Protein AF-A0A2I1DDI2-F1 (afdb_monomer_lite)

InterPro domains:
  IPR007745 Cytochrome c oxidase copper chaperone [PF05051] (11-59)
  IPR007745 Cytochrome c oxidase copper chaperone [PTHR16719] (7-59)
  IPR009069 Cysteine alpha-hairpin motif superfamily [SSF47072] (7-59)

Foldseek 3Di:
DDDDDDDDPDDDDLCPQQVPLVVLLVCQLVPDPDPDSCVVSVVSVVVSQVRSVVVVDHD

Structure (mmCIF, N/CA/C/O backbone):
data_AF-A0A2I1DDI2-F1
#
_entry.id   AF-A0A2I1DDI2-F1
#
loop_
_atom_site.group_PDB
_atom_site.id
_atom_site.type_symbol
_atom_site.label_atom_id
_atom_site.label_alt_id
_atom_site.label_comp_id
_atom_site.label_asym_id
_atom_site.label_entity_id
_atom_site.label_seq_id
_atom_site.pdbx_PDB_ins_code
_atom_site.Cartn_x
_atom_site.Cartn_y
_atom_site.Cartn_z
_atom_site.occupancy
_atom_site.B_iso_or_equiv
_atom_site.auth_seq_id
_atom_site.auth_comp_id
_atom_site.auth_asym_id
_atom_si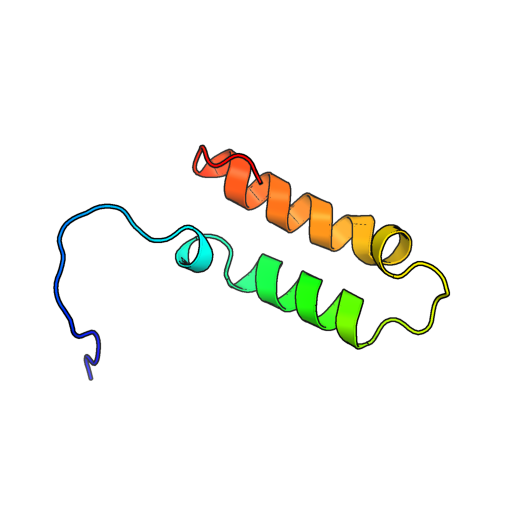te.auth_atom_id
_atom_site.pdbx_PDB_model_num
ATOM 1 N N . MET A 1 1 ? 5.989 -10.519 -28.090 1.00 41.31 1 MET A N 1
ATOM 2 C CA . MET A 1 1 ? 6.923 -10.210 -26.988 1.00 41.31 1 MET A CA 1
ATOM 3 C C . MET A 1 1 ? 6.268 -10.675 -25.692 1.00 41.31 1 MET A C 1
ATOM 5 O O . MET A 1 1 ? 5.609 -9.893 -25.024 1.00 41.31 1 MET A O 1
ATOM 9 N N . SER A 1 2 ? 6.351 -11.976 -25.406 1.00 48.34 2 SER A N 1
ATOM 10 C CA . SER A 1 2 ? 5.730 -12.614 -24.239 1.00 48.34 2 SER A CA 1
ATOM 11 C C . SER A 1 2 ? 6.844 -13.245 -23.416 1.00 48.34 2 SER A C 1
ATOM 13 O O . SER A 1 2 ? 7.508 -14.151 -23.908 1.00 48.34 2 SER A O 1
ATOM 15 N N . LEU A 1 3 ? 7.065 -12.760 -22.194 1.00 47.31 3 LEU A N 1
ATOM 16 C CA . LEU A 1 3 ? 7.970 -13.368 -21.216 1.00 47.31 3 LEU A CA 1
ATOM 17 C C . LEU A 1 3 ? 7.240 -13.490 -19.873 1.00 47.31 3 LEU A C 1
ATOM 19 O O . LEU A 1 3 ? 7.417 -12.677 -18.974 1.00 47.31 3 LEU A O 1
ATOM 23 N N . PHE A 1 4 ? 6.401 -14.517 -19.755 1.00 42.75 4 PHE A N 1
ATOM 24 C CA . PHE A 1 4 ? 5.956 -15.055 -18.470 1.00 42.75 4 PHE A CA 1
ATOM 25 C C . PHE A 1 4 ? 6.149 -16.577 -18.511 1.00 42.75 4 PHE A C 1
ATOM 27 O O . PHE A 1 4 ? 5.356 -17.297 -19.108 1.00 42.75 4 PHE A O 1
ATOM 34 N N . GLY A 1 5 ? 7.234 -17.049 -17.896 1.00 42.94 5 GLY A N 1
ATOM 35 C CA . GLY A 1 5 ? 7.419 -18.419 -17.401 1.00 42.94 5 GLY A CA 1
ATOM 36 C C . GLY A 1 5 ? 7.783 -18.314 -15.912 1.00 42.94 5 GLY A C 1
ATOM 37 O O . GLY A 1 5 ? 8.411 -17.334 -15.522 1.00 42.94 5 GLY A O 1
ATOM 38 N N . SER A 1 6 ? 7.378 -19.196 -14.998 1.00 41.50 6 SER A N 1
ATOM 39 C CA . SER A 1 6 ? 7.036 -20.609 -15.158 1.00 41.50 6 SER A CA 1
ATOM 40 C C . SER A 1 6 ? 6.056 -21.099 -14.079 1.00 41.50 6 SER A C 1
ATOM 42 O O . SER A 1 6 ? 6.114 -20.667 -12.933 1.00 41.50 6 SER A O 1
ATOM 44 N N . SER A 1 7 ? 5.220 -22.059 -14.487 1.00 44.41 7 SER A N 1
ATOM 45 C CA . SER A 1 7 ? 4.828 -23.290 -13.778 1.00 44.41 7 SER A CA 1
ATOM 46 C C . SER A 1 7 ? 4.433 -23.216 -12.293 1.00 44.41 7 SER A C 1
ATOM 48 O O . SER A 1 7 ? 5.269 -23.356 -11.407 1.00 44.41 7 SER A O 1
ATOM 50 N N . SER A 1 8 ? 3.129 -23.074 -12.048 1.00 41.84 8 SER A N 1
ATOM 51 C CA . SER A 1 8 ? 2.305 -23.962 -11.206 1.00 41.84 8 SER A CA 1
ATOM 52 C C . SER A 1 8 ? 0.893 -23.387 -11.168 1.00 41.84 8 SER A C 1
ATOM 54 O O . SER A 1 8 ? 0.686 -22.216 -10.852 1.00 41.84 8 SER A O 1
ATOM 56 N N . ALA A 1 9 ? -0.075 -24.201 -11.560 1.00 49.84 9 ALA A N 1
ATOM 57 C CA . ALA A 1 9 ? -1.475 -23.839 -11.668 1.00 49.84 9 ALA A CA 1
ATOM 58 C C . ALA A 1 9 ? -2.161 -23.813 -10.290 1.00 49.84 9 ALA A C 1
ATOM 60 O O . ALA A 1 9 ? -3.057 -24.602 -10.064 1.00 49.84 9 ALA A O 1
ATOM 61 N N . ASP A 1 10 ? -1.784 -22.915 -9.374 1.00 54.53 10 ASP A N 1
ATOM 62 C CA . ASP A 1 10 ? -2.472 -22.790 -8.079 1.00 54.53 10 ASP A CA 1
ATOM 63 C C . ASP A 1 10 ? -2.404 -21.353 -7.538 1.00 54.53 10 ASP A C 1
ATOM 65 O O . ASP A 1 10 ? -1.424 -20.950 -6.919 1.00 54.53 10 ASP A O 1
ATOM 69 N N . LYS A 1 11 ? -3.491 -20.602 -7.764 1.00 50.00 11 LYS A N 1
ATOM 70 C CA . LYS A 1 11 ? -3.858 -19.288 -7.188 1.00 50.00 11 LYS A CA 1
ATOM 71 C C . LYS A 1 11 ? -2.887 -18.110 -7.448 1.00 50.00 11 LYS A C 1
ATOM 73 O O . LYS A 1 11 ? -1.705 -18.168 -7.113 1.00 50.00 11 LYS A O 1
ATOM 78 N N . PRO A 1 12 ? -3.376 -16.974 -7.994 1.00 53.09 12 PRO A N 1
ATOM 79 C CA . PRO A 1 12 ? -2.549 -15.780 -8.158 1.00 53.09 12 PRO A CA 1
ATOM 80 C C . PRO A 1 12 ? -2.004 -15.341 -6.793 1.00 53.09 12 PRO A C 1
ATOM 82 O O . PRO A 1 12 ? -2.764 -15.136 -5.847 1.00 53.09 12 PRO A O 1
ATOM 85 N N . LYS A 1 13 ? -0.675 -15.219 -6.674 1.00 53.31 13 LYS A N 1
ATOM 86 C CA . LYS A 1 13 ? -0.038 -14.747 -5.438 1.00 53.31 13 LYS A CA 1
ATOM 87 C C . LYS A 1 13 ? -0.577 -13.342 -5.097 1.00 53.31 13 LYS A C 1
ATOM 89 O O . LYS A 1 13 ? -0.675 -12.512 -6.007 1.00 53.31 13 LYS A O 1
ATOM 94 N N . PRO A 1 14 ? -0.862 -13.031 -3.816 1.00 59.38 14 PRO A N 1
ATOM 95 C CA . PRO A 1 14 ? -1.492 -11.768 -3.396 1.00 59.38 14 PRO A CA 1
ATOM 96 C C . PRO A 1 14 ? -0.675 -10.515 -3.761 1.00 59.38 14 PRO A C 1
ATOM 98 O O . PRO A 1 14 ? -1.198 -9.408 -3.781 1.00 59.38 14 PRO A O 1
ATOM 101 N N . CYS A 1 15 ? 0.599 -10.678 -4.125 1.00 59.31 15 CYS A N 1
ATOM 102 C CA . CYS A 1 15 ? 1.452 -9.611 -4.638 1.00 59.31 15 CYS A CA 1
ATOM 103 C C . CYS A 1 15 ? 1.148 -9.174 -6.086 1.00 59.31 15 CYS A C 1
ATOM 105 O O . CYS A 1 15 ? 1.745 -8.200 -6.540 1.00 59.31 15 CYS A O 1
ATOM 107 N N . CYS A 1 16 ? 0.272 -9.866 -6.826 1.00 68.00 16 CYS A N 1
ATOM 108 C CA . CYS A 1 16 ? -0.025 -9.547 -8.230 1.00 68.00 16 CYS A CA 1
ATOM 109 C C . CYS A 1 16 ? -1.293 -8.725 -8.465 1.00 68.00 16 CYS A C 1
ATOM 111 O O . CYS A 1 16 ? -1.427 -8.185 -9.559 1.00 68.00 16 CYS A O 1
ATOM 113 N N . VAL A 1 17 ? -2.191 -8.619 -7.484 1.00 79.12 17 VAL A 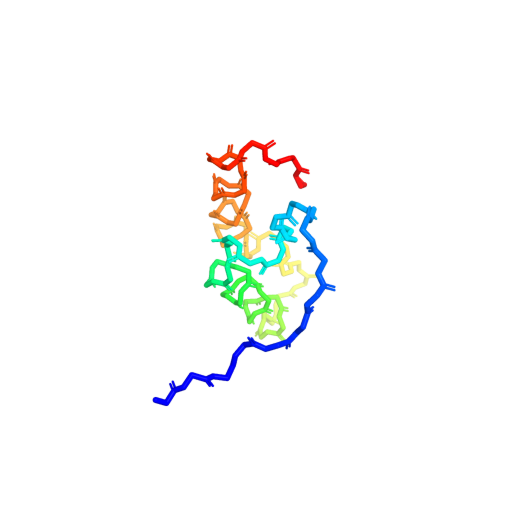N 1
ATOM 114 C CA . VAL A 1 17 ? -3.498 -7.966 -7.670 1.00 79.12 17 VAL A CA 1
ATOM 115 C C . VAL A 1 17 ? -3.464 -6.460 -7.399 1.00 79.12 17 VAL A C 1
ATOM 117 O O . VAL A 1 17 ? -4.028 -5.700 -8.171 1.00 79.12 17 VAL A O 1
ATOM 120 N N . CYS A 1 18 ? -2.720 -6.025 -6.379 1.00 90.38 18 CYS A N 1
ATOM 121 C CA . CYS A 1 18 ? -2.654 -4.625 -5.938 1.00 90.38 18 CYS A CA 1
ATOM 122 C C . CYS A 1 18 ? -1.222 -4.086 -6.035 1.00 90.38 18 CYS A C 1
ATOM 124 O O . CYS A 1 18 ? -0.665 -3.562 -5.068 1.00 90.38 18 CYS A O 1
ATOM 126 N N . LYS A 1 19 ? -0.556 -4.322 -7.177 1.00 87.25 19 LYS A N 1
ATOM 127 C CA . LYS A 1 19 ? 0.861 -3.956 -7.377 1.00 87.25 19 LYS A CA 1
ATOM 128 C C . LYS A 1 19 ? 1.084 -2.452 -7.274 1.00 87.25 19 LYS A C 1
ATOM 130 O O . LYS A 1 19 ? 2.047 -2.039 -6.634 1.00 87.25 19 LYS A O 1
ATOM 135 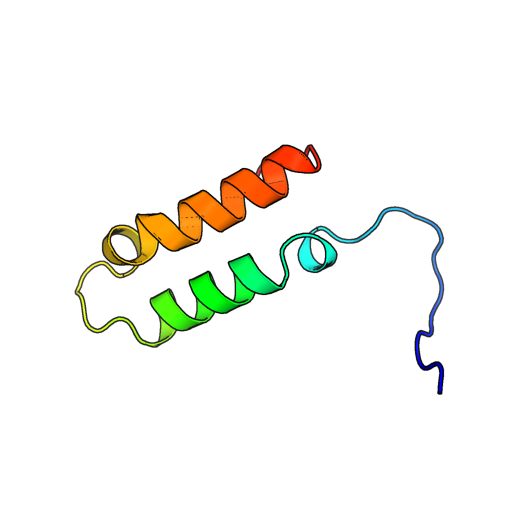N N . THR A 1 20 ? 0.203 -1.667 -7.887 1.00 90.12 20 THR A N 1
ATOM 136 C CA . THR A 1 20 ? 0.291 -0.205 -7.903 1.00 90.12 20 THR A CA 1
ATOM 137 C C . THR A 1 20 ? 0.104 0.345 -6.493 1.00 90.12 20 THR A C 1
ATOM 139 O O . THR A 1 20 ? 1.015 0.983 -5.976 1.00 90.12 20 THR A O 1
ATOM 142 N N . GLU A 1 21 ? -0.983 -0.024 -5.810 1.00 91.88 21 GLU A N 1
ATOM 143 C CA . GLU A 1 21 ? -1.240 0.408 -4.427 1.00 91.88 21 GLU A CA 1
ATOM 144 C C . GLU A 1 21 ? -0.122 -0.040 -3.473 1.00 91.88 21 GLU A C 1
ATOM 146 O O . GLU A 1 21 ? 0.324 0.729 -2.619 1.00 91.88 21 GLU A O 1
ATOM 151 N N . LYS A 1 22 ? 0.400 -1.265 -3.643 1.00 89.75 22 LYS A N 1
ATOM 152 C CA . LYS A 1 22 ? 1.536 -1.751 -2.851 1.00 89.75 22 LYS A CA 1
ATOM 153 C C . LYS A 1 22 ? 2.784 -0.902 -3.076 1.00 89.75 22 LYS A C 1
ATOM 155 O O . LYS A 1 22 ? 3.476 -0.633 -2.092 1.00 89.75 22 LYS A O 1
ATOM 160 N N . ALA A 1 23 ? 3.097 -0.551 -4.325 1.00 92.56 23 ALA A N 1
ATOM 161 C CA . ALA A 1 23 ? 4.258 0.262 -4.676 1.00 92.56 23 ALA A CA 1
ATOM 162 C C . ALA A 1 23 ? 4.124 1.672 -4.097 1.00 92.56 23 ALA A C 1
ATOM 164 O O . ALA A 1 23 ? 5.033 2.116 -3.410 1.00 92.56 23 ALA A O 1
ATOM 165 N N . THR A 1 24 ? 2.965 2.315 -4.253 1.00 93.12 24 THR A N 1
ATOM 166 C CA . THR A 1 24 ? 2.695 3.644 -3.683 1.00 93.12 24 THR A CA 1
ATOM 167 C C . THR A 1 24 ? 2.786 3.649 -2.156 1.00 93.12 24 THR A C 1
ATOM 169 O O . THR A 1 24 ? 3.345 4.575 -1.574 1.00 93.12 24 THR A O 1
ATOM 172 N N . ARG A 1 25 ? 2.287 2.605 -1.480 1.00 93.81 25 ARG A N 1
ATOM 173 C CA . ARG A 1 25 ? 2.436 2.454 -0.023 1.00 93.81 25 ARG A CA 1
ATOM 174 C C . ARG A 1 25 ? 3.893 2.232 0.388 1.00 93.81 25 ARG A C 1
ATOM 176 O O . ARG A 1 25 ? 4.304 2.765 1.412 1.00 93.81 25 ARG A O 1
ATOM 183 N N . ASP A 1 26 ? 4.653 1.440 -0.374 1.00 92.75 26 ASP A N 1
ATOM 184 C CA . ASP A 1 26 ? 6.079 1.199 -0.092 1.00 92.75 26 ASP A CA 1
ATOM 185 C C . ASP A 1 26 ? 6.875 2.490 -0.226 1.00 92.75 26 ASP A C 1
ATOM 187 O O . ASP A 1 26 ? 7.603 2.846 0.688 1.00 92.75 26 ASP A O 1
ATOM 191 N N . ASP A 1 27 ? 6.662 3.199 -1.333 1.00 94.56 27 ASP A N 1
ATOM 192 C CA . ASP A 1 27 ? 7.294 4.473 -1.651 1.00 94.56 27 ASP A CA 1
ATOM 193 C C . ASP A 1 27 ? 6.987 5.508 -0.564 1.00 94.56 27 ASP A C 1
ATOM 195 O O . ASP A 1 27 ? 7.897 6.080 0.028 1.00 94.56 27 ASP A O 1
ATOM 199 N N . CYS A 1 28 ? 5.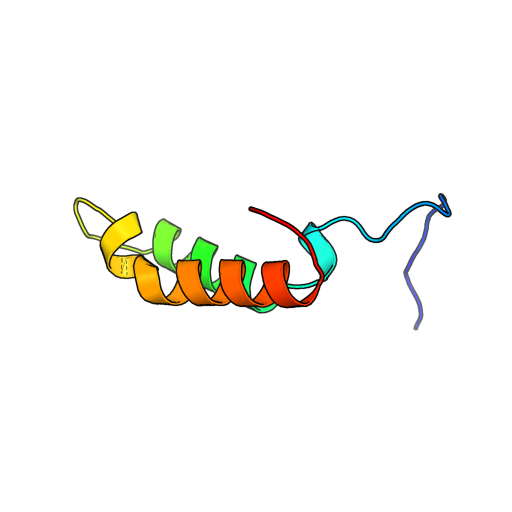713 5.634 -0.182 1.00 94.88 28 CYS A N 1
ATOM 200 C CA . CYS A 1 28 ? 5.304 6.508 0.911 1.00 94.88 28 CYS A CA 1
ATOM 201 C C . CYS A 1 28 ? 6.028 6.169 2.224 1.00 94.88 28 CYS A C 1
ATOM 203 O O . CYS A 1 28 ? 6.575 7.062 2.865 1.00 94.88 28 CYS A O 1
ATOM 205 N N . MET A 1 29 ? 6.070 4.894 2.627 1.00 93.00 29 MET A N 1
ATOM 206 C CA . MET A 1 29 ? 6.752 4.507 3.867 1.00 93.00 29 MET A CA 1
ATOM 207 C C . MET A 1 29 ? 8.269 4.695 3.793 1.00 93.00 29 MET A C 1
ATOM 209 O O . MET A 1 29 ? 8.881 5.045 4.797 1.00 93.00 29 MET A O 1
ATOM 213 N N . LEU A 1 30 ? 8.867 4.461 2.625 1.00 93.62 30 LEU A N 1
ATOM 214 C CA . LEU A 1 30 ? 10.305 4.569 2.405 1.00 93.62 30 LEU A CA 1
ATOM 215 C C . LEU A 1 30 ? 10.775 6.030 2.375 1.00 93.62 30 LEU A C 1
ATOM 217 O O . LEU A 1 30 ? 11.864 6.331 2.860 1.00 93.62 30 LEU A O 1
ATOM 221 N N . PHE A 1 31 ? 9.965 6.929 1.812 1.00 93.69 31 PHE A N 1
ATOM 222 C CA . PHE A 1 31 ? 10.294 8.348 1.657 1.00 93.69 31 PHE A CA 1
ATOM 223 C C . PHE A 1 31 ? 9.676 9.258 2.718 1.00 93.69 31 PHE A C 1
ATOM 225 O O . PHE A 1 31 ? 9.978 10.457 2.741 1.00 93.69 31 PHE A O 1
ATOM 232 N N . SER A 1 32 ? 8.836 8.723 3.605 1.00 92.38 32 SER A N 1
ATOM 233 C CA . SER A 1 32 ? 8.309 9.496 4.722 1.00 92.38 32 SER A CA 1
ATOM 234 C C . SER A 1 32 ? 9.445 9.985 5.624 1.00 92.38 32 SER A C 1
ATOM 236 O O . SER A 1 32 ? 10.401 9.269 5.918 1.00 92.38 32 SER A O 1
ATOM 238 N N . LYS A 1 33 ? 9.327 11.238 6.067 1.00 91.81 33 LYS A N 1
ATOM 239 C CA . LYS A 1 33 ? 10.279 11.901 6.971 1.00 91.81 33 LYS A CA 1
ATOM 240 C C . LYS A 1 33 ? 9.715 12.084 8.378 1.00 91.81 33 LYS A C 1
ATOM 242 O O . LYS A 1 33 ? 10.304 12.808 9.178 1.00 91.81 33 LYS A O 1
ATOM 247 N N . THR A 1 34 ? 8.553 11.501 8.649 1.00 91.44 34 THR A N 1
ATOM 248 C CA . THR A 1 34 ? 7.875 11.624 9.935 1.00 91.44 34 THR A CA 1
ATOM 249 C C . THR A 1 34 ? 8.301 10.527 10.895 1.00 91.44 34 THR A C 1
ATOM 251 O O . THR A 1 34 ? 8.843 9.494 10.511 1.00 91.44 34 THR A O 1
ATOM 254 N N . GLU A 1 35 ? 8.031 10.781 12.169 1.00 92.38 35 GLU A N 1
ATOM 255 C CA . GLU A 1 35 ? 8.257 9.854 13.277 1.00 92.38 35 GLU A CA 1
ATOM 256 C C . GLU A 1 35 ? 7.403 8.586 13.118 1.00 92.38 35 GLU A C 1
ATOM 258 O O . GLU A 1 35 ? 7.861 7.486 13.416 1.00 92.38 35 GLU A O 1
ATOM 263 N N . ASP A 1 36 ? 6.177 8.751 12.599 1.00 91.69 36 ASP A N 1
ATOM 264 C CA . ASP A 1 36 ? 5.238 7.669 12.316 1.00 91.69 36 ASP A CA 1
ATOM 265 C C . ASP A 1 36 ? 4.808 7.679 10.832 1.00 91.69 36 ASP A C 1
ATOM 267 O O . ASP A 1 36 ? 3.818 8.310 10.441 1.00 91.69 36 ASP A O 1
ATOM 271 N N . PRO A 1 37 ? 5.553 6.984 9.956 1.00 90.19 37 PRO A N 1
ATOM 272 C CA . PRO A 1 37 ? 5.231 6.908 8.535 1.00 90.19 37 PRO A CA 1
ATOM 273 C C . PRO A 1 37 ? 3.960 6.093 8.269 1.00 90.19 37 PRO A C 1
ATOM 275 O O . PRO A 1 37 ? 3.328 6.256 7.229 1.00 90.19 37 PRO A O 1
ATOM 278 N N . ALA A 1 38 ? 3.549 5.224 9.197 1.00 90.19 38 ALA A N 1
ATOM 279 C CA . ALA A 1 38 ? 2.326 4.442 9.063 1.00 90.19 38 ALA A CA 1
ATOM 280 C C . ALA A 1 38 ? 1.068 5.314 9.158 1.00 90.19 38 ALA A C 1
ATOM 282 O O . ALA A 1 38 ? 0.105 5.082 8.420 1.00 90.19 38 ALA A O 1
ATOM 283 N N . GLN A 1 39 ? 1.078 6.326 10.021 1.00 94.25 39 GLN A N 1
ATOM 284 C CA . GLN A 1 39 ? -0.008 7.282 10.158 1.00 94.25 39 GLN A CA 1
ATOM 285 C C . GLN A 1 39 ? -0.053 8.264 8.983 1.00 94.25 39 GLN A C 1
ATOM 287 O O . GLN A 1 39 ? -1.146 8.564 8.504 1.00 94.25 39 GLN A O 1
ATOM 292 N N . GLU A 1 40 ? 1.091 8.718 8.467 1.00 93.62 40 GLU A N 1
ATOM 293 C CA . GLU A 1 40 ? 1.138 9.556 7.255 1.00 93.62 40 GLU A CA 1
ATOM 294 C C . GLU A 1 40 ? 0.667 8.788 6.015 1.00 93.62 40 GLU A C 1
ATOM 296 O O . GLU A 1 40 ? -0.197 9.235 5.260 1.00 93.62 40 GLU A O 1
ATOM 301 N N . CYS A 1 41 ? 1.166 7.565 5.842 1.00 96.00 41 CYS A N 1
ATOM 302 C CA . CYS A 1 41 ? 0.806 6.700 4.724 1.00 96.00 41 CYS A CA 1
ATOM 303 C C . CYS A 1 41 ? -0.532 5.986 4.925 1.00 96.00 41 CYS A C 1
ATOM 305 O O . CYS A 1 41 ? -0.881 5.102 4.145 1.00 96.00 41 CYS A O 1
ATOM 307 N N . LYS A 1 42 ? -1.325 6.355 5.937 1.00 94.81 42 LYS A N 1
ATOM 308 C CA . LYS A 1 42 ? -2.595 5.689 6.246 1.00 94.81 42 LYS A CA 1
ATOM 309 C C . LYS A 1 42 ? -3.535 5.644 5.041 1.00 94.81 42 LYS A C 1
ATOM 311 O O . LYS A 1 42 ? -4.163 4.618 4.812 1.00 94.81 42 LYS A O 1
ATOM 316 N N . SER A 1 43 ? -3.563 6.704 4.232 1.00 94.12 43 SER A N 1
ATOM 317 C CA . SER A 1 43 ? -4.358 6.760 2.997 1.00 94.12 43 SER A CA 1
ATOM 318 C C . SER A 1 43 ? -3.923 5.709 1.961 1.00 94.12 43 SER A C 1
ATOM 320 O O . SER A 1 43 ? -4.753 4.977 1.425 1.00 94.12 43 SER A O 1
ATOM 322 N N . THR A 1 44 ? -2.615 5.562 1.719 1.00 93.69 44 THR A N 1
ATOM 323 C CA . THR A 1 44 ? -2.081 4.590 0.745 1.00 93.69 44 THR A CA 1
ATOM 324 C C . THR A 1 44 ? -2.183 3.152 1.263 1.00 93.69 44 THR A C 1
ATOM 326 O O . THR A 1 44 ? -2.445 2.225 0.496 1.00 93.69 44 THR A O 1
ATOM 329 N N . ILE A 1 45 ? -2.051 2.957 2.578 1.00 93.38 45 ILE A N 1
ATOM 330 C CA . ILE A 1 45 ? -2.291 1.674 3.251 1.00 93.38 45 ILE A CA 1
ATOM 331 C C . ILE A 1 45 ? -3.760 1.260 3.117 1.00 93.38 45 ILE A C 1
ATOM 333 O O . ILE A 1 45 ? -4.033 0.097 2.817 1.00 93.38 45 ILE A O 1
ATOM 337 N N . ASP A 1 46 ? -4.699 2.182 3.330 1.00 94.31 46 ASP A N 1
ATOM 338 C CA . ASP A 1 46 ? -6.133 1.900 3.225 1.00 94.31 46 ASP A CA 1
ATOM 339 C C . ASP A 1 46 ? -6.535 1.548 1.786 1.00 94.31 46 ASP A C 1
ATOM 341 O O . ASP A 1 46 ? -7.260 0.579 1.567 1.00 94.31 46 ASP A O 1
ATOM 345 N N . GLN A 1 47 ? -5.961 2.233 0.790 1.00 92.44 47 GLN A N 1
ATOM 346 C CA . GLN A 1 47 ? -6.121 1.872 -0.624 1.00 92.44 47 GLN A CA 1
ATOM 347 C C . GLN A 1 47 ? -5.608 0.460 -0.929 1.00 92.44 47 GLN A C 1
ATOM 349 O O . GLN A 1 47 ? -6.310 -0.325 -1.567 1.00 92.44 47 GLN A O 1
ATOM 354 N N . TYR A 1 48 ? -4.419 0.099 -0.436 1.00 92.06 48 TYR A N 1
ATOM 355 C CA . TYR A 1 48 ? -3.874 -1.250 -0.610 1.00 92.06 48 TYR A CA 1
ATOM 356 C C . TYR A 1 48 ? -4.770 -2.318 0.035 1.00 92.06 48 TYR A C 1
ATOM 358 O O . TYR A 1 48 ? -5.078 -3.334 -0.594 1.00 92.06 48 TYR A O 1
ATOM 366 N N . LYS A 1 49 ? -5.250 -2.066 1.259 1.00 90.81 49 LYS A N 1
ATOM 367 C CA . LYS A 1 49 ? -6.187 -2.948 1.971 1.00 90.81 49 LYS A CA 1
ATOM 368 C C . LYS A 1 49 ? -7.514 -3.090 1.234 1.00 90.81 49 LYS A C 1
ATOM 370 O O . LYS A 1 49 ? -7.991 -4.208 1.0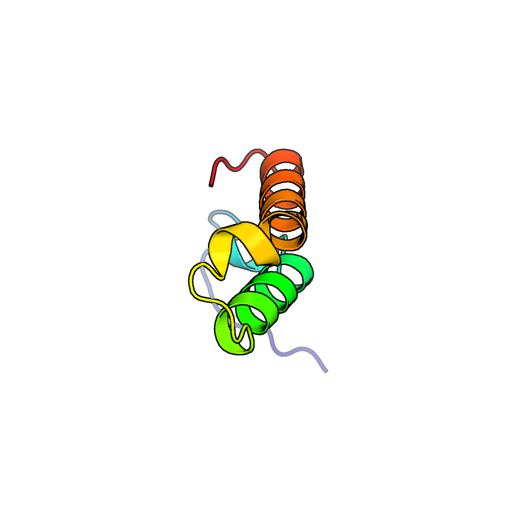64 1.00 90.81 49 LYS A O 1
ATOM 375 N N . SER A 1 50 ? -8.078 -1.980 0.769 1.00 92.12 50 SER A N 1
ATOM 376 C CA . SER A 1 50 ? -9.333 -1.945 0.016 1.00 92.12 50 SER A CA 1
ATOM 377 C C . SER A 1 50 ? -9.217 -2.706 -1.302 1.00 92.12 50 SER A C 1
ATOM 379 O O . SER A 1 50 ? -10.102 -3.495 -1.634 1.00 92.12 50 SER A O 1
ATOM 381 N N . CYS A 1 51 ? -8.097 -2.552 -2.013 1.00 91.00 51 CYS A N 1
ATOM 382 C CA . CYS A 1 51 ? -7.825 -3.341 -3.206 1.00 91.00 51 CYS A CA 1
ATOM 383 C C . CYS A 1 51 ? -7.783 -4.839 -2.872 1.00 91.00 51 CYS A C 1
ATOM 385 O O . CYS A 1 51 ? -8.520 -5.619 -3.470 1.00 91.00 51 CYS A O 1
ATOM 387 N N . MET A 1 52 ? -7.004 -5.256 -1.866 1.00 89.25 52 MET A N 1
ATOM 388 C CA . MET A 1 52 ? -6.906 -6.673 -1.490 1.00 89.25 52 MET A CA 1
ATOM 389 C C . MET A 1 52 ? -8.241 -7.261 -1.023 1.00 89.25 52 MET A C 1
ATOM 391 O O . MET A 1 52 ? -8.566 -8.396 -1.387 1.00 89.25 52 MET A O 1
ATOM 395 N N . ALA A 1 53 ? -9.037 -6.475 -0.295 1.00 90.44 53 ALA A N 1
ATOM 396 C CA . ALA A 1 53 ? -10.380 -6.8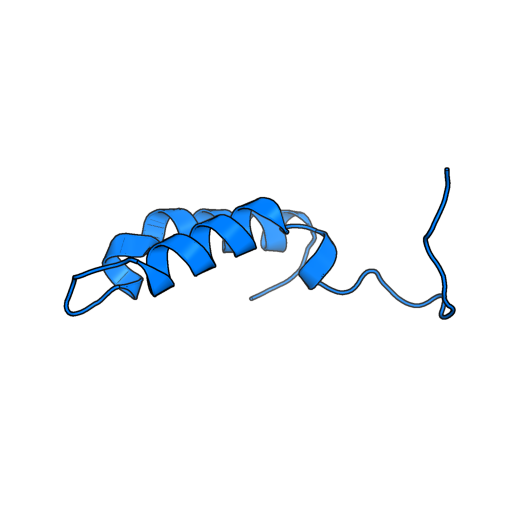44 0.132 1.00 90.44 53 ALA A CA 1
ATOM 397 C C . ALA A 1 53 ? -11.324 -7.065 -1.062 1.00 90.44 53 ALA A C 1
ATOM 399 O O . ALA A 1 53 ? -12.108 -8.013 -1.039 1.00 90.44 53 ALA A O 1
ATOM 400 N N . GLY A 1 54 ? -11.198 -6.270 -2.133 1.00 86.88 54 GLY A N 1
ATOM 401 C CA . GLY A 1 54 ? -11.941 -6.461 -3.386 1.00 86.88 54 GLY A CA 1
ATOM 402 C C . GLY A 1 54 ? -11.658 -7.801 -4.077 1.00 86.88 54 GLY A C 1
ATOM 403 O O . GLY A 1 54 ? -12.525 -8.342 -4.758 1.00 86.88 54 GLY A O 1
ATOM 404 N N . PHE A 1 55 ? -10.480 -8.381 -3.842 1.00 85.06 55 PHE A N 1
ATOM 405 C CA . PHE A 1 55 ? -10.105 -9.716 -4.322 1.00 85.06 55 PHE A CA 1
ATOM 406 C C . PHE A 1 55 ? -10.355 -10.832 -3.291 1.00 85.06 55 PHE A C 1
ATOM 408 O O . PHE A 1 55 ? -10.040 -11.992 -3.555 1.00 85.06 55 PHE A O 1
ATOM 415 N N . GLY A 1 56 ? -10.918 -10.509 -2.121 1.00 83.50 56 GLY A N 1
ATOM 416 C CA . GLY A 1 56 ? -11.212 -11.474 -1.058 1.00 83.50 56 GLY A CA 1
ATOM 417 C C . GLY A 1 56 ? -10.015 -11.843 -0.174 1.00 83.50 56 GLY A C 1
ATOM 418 O O . GLY A 1 56 ? -10.089 -12.817 0.577 1.00 83.50 56 GLY A O 1
ATOM 419 N N . PHE A 1 57 ? -8.919 -11.082 -0.229 1.00 76.69 57 PHE A N 1
ATOM 420 C CA . PHE A 1 57 ? -7.760 -11.269 0.645 1.00 76.69 57 PHE A CA 1
ATOM 421 C C . PHE A 1 57 ? -7.848 -10.348 1.872 1.00 76.69 57 PHE A C 1
ATOM 423 O O . PHE A 1 57 ? -8.117 -9.156 1.745 1.00 76.69 57 PHE A O 1
ATOM 430 N N . LYS A 1 58 ? -7.581 -10.889 3.069 1.00 71.00 58 LYS A N 1
ATOM 431 C CA . LYS A 1 58 ? -7.378 -10.104 4.301 1.00 71.00 58 LYS A CA 1
ATOM 432 C C . LYS A 1 58 ? -5.877 -9.904 4.521 1.00 71.00 58 LYS A C 1
ATOM 434 O O . LYS A 1 58 ? -5.153 -10.897 4.572 1.00 71.00 58 LYS A O 1
ATOM 439 N N . VAL A 1 59 ? -5.439 -8.646 4.626 1.00 73.81 59 VAL A N 1
ATOM 440 C CA . VAL A 1 59 ? -4.041 -8.231 4.858 1.00 73.81 59 VAL A CA 1
ATOM 441 C C . VAL A 1 59 ? -3.893 -7.454 6.155 1.00 73.81 59 VAL A C 1
ATOM 443 O O . VAL A 1 59 ? -4.845 -6.720 6.513 1.00 73.81 59 VAL A O 1
#

Organism: Aspergillus campestris (strain IBT 28561) (NCBI:txid1392248)

Radius of gyration: 14.45 Å; chains: 1; bounding box: 22×36×40 Å

Secondary structure (DSSP, 8-state):
---------S---GGGTSHHHHHHHHHHHHH--SS-HHHHTHHHHHHHHHHHHHTT---

Sequence (59 aa):
MSLFGSSSADKPKPCCVCKTEKATRDDCMLFSKTEDPAQECKSTIDQYKSCMAGFGFKV

pLDDT: mean 79.28, std 18.96, range [41.31, 96.0]